Protein AF-A0A2Z5ZIJ5-F1 (afdb_monomer_lite)

Foldseek 3Di:
DDPVCLVVQQVVCCVQCVPQHADSVQSVLQCVQCVVQWDFDADPVGTQFIKTKHWDDDPDDDDGRDRDDRDPPDDDDDDTDTDIDGDGNCPDDPPPDD

Sequence (98 aa):
MTPDDLDATQDLAAHIHTDYPESHEVFTQRLTVAPEGCHVLASPNGLEGYMISHPWQGTITPALNTLLPPCPHTQTDGTFTTWLSLRLHAGKALRSKP

Structure (mmCIF, N/CA/C/O backbone):
data_AF-A0A2Z5ZIJ5-F1
#
_entry.id   AF-A0A2Z5ZIJ5-F1
#
loop_
_atom_site.group_PDB
_atom_site.id
_atom_site.type_symbol
_atom_site.label_atom_id
_atom_site.label_alt_id
_atom_site.label_comp_id
_atom_site.label_asym_id
_atom_site.label_entity_id
_atom_site.label_seq_id
_atom_site.pdbx_PDB_ins_code
_atom_site.Cartn_x
_atom_site.Cartn_y
_atom_site.Cartn_z
_atom_site.occupancy
_atom_site.B_iso_or_equiv
_atom_site.auth_seq_id
_atom_site.auth_comp_id
_atom_site.auth_asym_id
_atom_site.auth_atom_id
_atom_site.pdbx_PDB_model_num
ATOM 1 N N . MET A 1 1 ? -1.463 4.652 5.841 1.00 92.94 1 MET A N 1
ATOM 2 C CA . MET A 1 1 ? -1.114 3.241 6.070 1.00 92.94 1 MET A CA 1
ATOM 3 C C . MET A 1 1 ? 0.222 3.219 6.779 1.00 92.94 1 MET A C 1
ATOM 5 O O . MET A 1 1 ? 1.076 4.034 6.442 1.00 92.94 1 MET A O 1
ATOM 9 N N . THR A 1 2 ? 0.388 2.353 7.766 1.00 96.50 2 THR A N 1
ATOM 10 C CA . THR A 1 2 ? 1.649 2.093 8.470 1.00 96.50 2 THR A CA 1
ATOM 11 C C . THR A 1 2 ? 2.092 0.647 8.216 1.00 96.50 2 THR A C 1
ATOM 13 O O . THR A 1 2 ? 1.313 -0.135 7.667 1.00 96.50 2 THR A O 1
ATOM 16 N N . PRO A 1 3 ? 3.324 0.258 8.595 1.00 97.19 3 PRO A N 1
ATOM 17 C CA . PRO A 1 3 ? 3.750 -1.137 8.496 1.00 97.19 3 PRO A CA 1
ATOM 18 C C . PRO A 1 3 ? 2.823 -2.114 9.235 1.00 97.19 3 PRO A C 1
ATOM 20 O O . PRO A 1 3 ? 2.617 -3.222 8.757 1.00 97.19 3 PRO A O 1
ATOM 23 N N . ASP A 1 4 ? 2.209 -1.680 10.338 1.00 97.12 4 ASP A N 1
ATOM 24 C CA . ASP A 1 4 ? 1.284 -2.503 11.129 1.00 97.12 4 ASP A CA 1
ATOM 25 C C . ASP A 1 4 ? -0.050 -2.767 10.401 1.00 97.12 4 ASP A C 1
ATOM 27 O O . ASP A 1 4 ? -0.767 -3.705 10.739 1.00 97.12 4 ASP A O 1
ATOM 31 N N . ASP A 1 5 ? -0.384 -1.965 9.384 1.00 96.38 5 ASP A N 1
ATOM 32 C CA . ASP A 1 5 ? -1.592 -2.146 8.574 1.00 96.38 5 ASP A CA 1
ATOM 33 C C . ASP A 1 5 ? -1.401 -3.168 7.433 1.00 96.38 5 ASP A C 1
ATOM 35 O O . ASP A 1 5 ? -2.380 -3.513 6.764 1.00 96.38 5 ASP A O 1
ATOM 39 N N . LEU A 1 6 ? -0.169 -3.613 7.144 1.00 96.12 6 LEU A N 1
ATOM 40 C CA . LEU A 1 6 ? 0.155 -4.361 5.919 1.00 96.12 6 LEU A CA 1
ATOM 41 C C . LEU A 1 6 ? -0.542 -5.722 5.845 1.00 96.12 6 LEU A C 1
ATOM 43 O O . LEU A 1 6 ? -1.176 -6.007 4.830 1.00 96.12 6 LEU A O 1
ATOM 47 N N . ASP A 1 7 ? -0.492 -6.515 6.918 1.00 96.75 7 ASP A N 1
ATOM 48 C CA . ASP A 1 7 ? -1.125 -7.840 6.957 1.00 96.75 7 ASP A CA 1
ATOM 49 C C . ASP A 1 7 ? -2.642 -7.72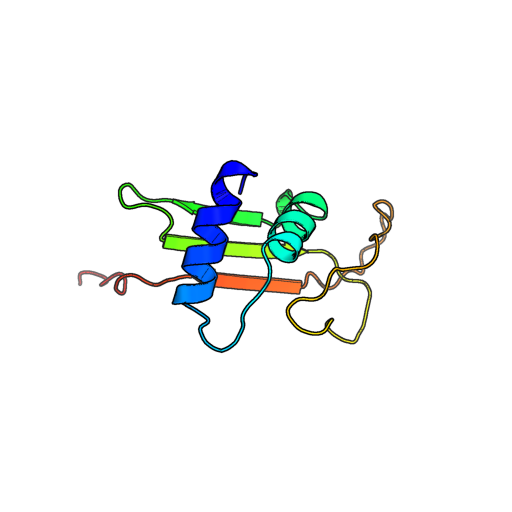6 6.746 1.00 96.75 7 ASP A C 1
ATOM 51 O O . ASP A 1 7 ? -3.210 -8.348 5.848 1.00 96.75 7 ASP A O 1
ATOM 55 N N . ALA A 1 8 ? -3.298 -6.833 7.495 1.00 95.06 8 ALA A N 1
ATOM 56 C CA . ALA A 1 8 ? -4.736 -6.599 7.372 1.00 95.06 8 ALA A CA 1
ATOM 57 C C . ALA A 1 8 ? -5.125 -6.046 5.989 1.00 95.06 8 ALA A C 1
ATOM 59 O O . ALA A 1 8 ? -6.189 -6.370 5.458 1.00 95.06 8 ALA A O 1
ATOM 60 N N . THR A 1 9 ? -4.266 -5.218 5.389 1.00 94.44 9 THR A N 1
ATOM 61 C CA . THR A 1 9 ? -4.466 -4.697 4.033 1.00 94.44 9 THR A CA 1
ATOM 62 C C . THR A 1 9 ? -4.359 -5.811 2.996 1.00 94.44 9 THR A C 1
ATOM 64 O O . THR A 1 9 ? -5.190 -5.874 2.091 1.00 94.44 9 THR A O 1
ATOM 67 N N . GLN A 1 10 ? -3.365 -6.694 3.114 1.00 94.75 10 GLN A N 1
ATOM 68 C CA . GLN A 1 10 ? -3.176 -7.811 2.193 1.00 94.75 10 GLN A CA 1
ATOM 69 C C . GLN A 1 10 ? -4.317 -8.827 2.302 1.00 94.75 10 GLN A C 1
ATOM 71 O O . GLN A 1 10 ? -4.822 -9.281 1.275 1.00 94.75 10 GLN A O 1
ATOM 76 N N . ASP A 1 11 ? -4.764 -9.147 3.516 1.00 94.38 11 ASP A N 1
ATOM 77 C CA . ASP A 1 11 ? -5.908 -10.035 3.736 1.00 94.38 11 ASP A CA 1
ATOM 78 C C . ASP A 1 11 ? -7.183 -9.459 3.109 1.00 94.38 11 ASP A C 1
ATOM 80 O O . ASP A 1 11 ? -7.916 -10.151 2.393 1.00 94.38 11 ASP A O 1
ATOM 84 N N . LEU A 1 12 ? -7.419 -8.159 3.312 1.00 93.25 12 LEU A N 1
ATOM 85 C CA . LEU A 1 12 ? -8.529 -7.451 2.687 1.00 93.25 12 LEU A CA 1
ATOM 86 C C . LEU A 1 12 ? -8.404 -7.459 1.155 1.00 93.25 12 LEU A C 1
ATOM 88 O O . LEU A 1 12 ? -9.385 -7.720 0.459 1.00 93.25 12 LEU A O 1
ATOM 92 N N . ALA A 1 13 ? -7.207 -7.233 0.611 1.00 92.06 13 ALA A N 1
ATOM 93 C CA . ALA A 1 13 ? -6.951 -7.293 -0.823 1.00 92.06 13 ALA A CA 1
ATOM 94 C C . ALA A 1 13 ? -7.235 -8.686 -1.401 1.00 92.06 13 ALA A C 1
ATOM 96 O O . ALA A 1 13 ? -7.931 -8.786 -2.408 1.00 92.06 13 ALA A O 1
ATOM 97 N N . ALA A 1 14 ? -6.771 -9.755 -0.749 1.00 92.44 14 ALA A N 1
ATOM 98 C CA . ALA A 1 14 ? -7.026 -11.135 -1.161 1.00 92.44 14 ALA A CA 1
ATOM 99 C C . ALA A 1 14 ? -8.524 -11.481 -1.129 1.00 92.44 14 ALA A C 1
ATOM 101 O O . ALA A 1 14 ? -9.019 -12.216 -1.987 1.00 92.44 14 ALA A O 1
ATOM 102 N N . HIS A 1 15 ? -9.263 -10.911 -0.172 1.00 91.88 15 HIS A N 1
ATOM 103 C CA . HIS A 1 15 ? -10.709 -11.073 -0.080 1.00 91.88 15 HIS A CA 1
ATOM 104 C C . HIS A 1 15 ? -11.468 -10.334 -1.195 1.00 91.88 15 HIS A C 1
ATOM 106 O O . HIS A 1 15 ? -12.396 -10.893 -1.776 1.00 91.88 15 HIS A O 1
ATOM 112 N N . ILE A 1 16 ? -11.094 -9.088 -1.514 1.00 88.94 16 ILE A N 1
ATOM 113 C CA . ILE A 1 16 ? -11.763 -8.286 -2.559 1.00 88.94 16 ILE A CA 1
ATOM 114 C C . ILE A 1 16 ? -11.334 -8.732 -3.969 1.00 88.94 16 ILE A C 1
ATOM 116 O O . ILE A 1 16 ? -12.124 -8.676 -4.913 1.00 88.94 16 ILE A O 1
ATOM 120 N N . HIS A 1 17 ? -10.077 -9.142 -4.137 1.00 86.44 17 HIS A N 1
ATOM 121 C CA . HIS A 1 17 ? -9.427 -9.382 -5.425 1.00 86.44 17 HIS A CA 1
ATOM 122 C C . HIS A 1 17 ? -8.940 -10.816 -5.569 1.00 86.44 17 HIS A C 1
ATOM 124 O O . HIS A 1 17 ? -7.758 -11.068 -5.789 1.00 86.44 17 HIS A O 1
ATOM 130 N N . THR A 1 18 ? -9.875 -11.759 -5.506 1.00 90.56 18 THR A N 1
ATOM 131 C CA . THR A 1 18 ? -9.571 -13.193 -5.576 1.00 90.56 18 THR A CA 1
ATOM 132 C C . THR A 1 18 ? -8.764 -13.584 -6.824 1.00 90.56 18 THR A C 1
ATOM 134 O O . THR A 1 18 ? -7.897 -14.447 -6.738 1.00 90.56 18 THR A O 1
ATOM 137 N N . ASP A 1 19 ? -8.983 -12.905 -7.957 1.00 91.81 19 ASP A N 1
ATOM 138 C CA . ASP A 1 19 ? -8.278 -13.172 -9.222 1.00 91.81 19 ASP A CA 1
ATOM 139 C C . ASP A 1 19 ? -6.986 -12.349 -9.418 1.00 91.81 19 ASP A C 1
ATOM 141 O O . ASP A 1 19 ? -6.281 -12.534 -10.410 1.00 91.81 19 ASP A O 1
ATOM 145 N N . TYR A 1 20 ? -6.660 -11.433 -8.497 1.00 89.31 20 TYR A N 1
ATOM 146 C CA . TYR A 1 20 ? -5.501 -10.536 -8.605 1.00 89.31 20 TYR A CA 1
ATOM 147 C C . TYR A 1 20 ? -4.631 -10.589 -7.338 1.00 89.31 20 TYR A C 1
ATOM 149 O O . TYR A 1 20 ? -4.542 -9.595 -6.615 1.00 89.31 20 TYR A O 1
ATOM 157 N N . PRO A 1 21 ? -3.985 -11.732 -7.049 1.00 92.62 21 PRO A N 1
ATOM 158 C CA . PRO A 1 21 ? -3.141 -11.867 -5.871 1.00 92.62 21 PRO A CA 1
ATOM 159 C C . PRO A 1 21 ? -1.860 -11.036 -6.002 1.00 92.62 21 PRO A C 1
ATOM 161 O O . PRO A 1 21 ? -1.188 -11.050 -7.036 1.00 92.62 21 PRO A O 1
ATOM 164 N N . GLU A 1 22 ? -1.487 -10.370 -4.914 1.00 93.88 22 GLU A N 1
ATOM 165 C CA . GLU A 1 22 ? -0.223 -9.651 -4.764 1.00 93.88 22 GLU A CA 1
ATOM 166 C C . GLU A 1 22 ? 0.474 -10.110 -3.478 1.00 93.88 22 GLU A C 1
ATOM 168 O O . GLU A 1 22 ? -0.169 -10.382 -2.464 1.00 93.88 22 GLU A O 1
ATOM 173 N N . SER A 1 23 ? 1.796 -10.239 -3.532 1.00 95.69 23 SER A N 1
ATOM 174 C CA . SER A 1 23 ? 2.629 -10.698 -2.425 1.00 95.69 23 SER A CA 1
ATOM 175 C C . SER A 1 23 ? 2.806 -9.599 -1.379 1.00 95.69 23 SER A C 1
ATOM 177 O O . SER A 1 23 ? 2.856 -8.416 -1.717 1.00 95.69 23 SER A O 1
ATOM 179 N N . HIS A 1 24 ? 3.047 -9.992 -0.127 1.00 96.25 24 HIS A N 1
ATOM 180 C CA . HIS A 1 24 ? 3.387 -9.072 0.966 1.00 96.25 24 HIS A CA 1
ATOM 181 C C . HIS A 1 24 ? 4.521 -8.101 0.597 1.00 96.25 24 HIS A C 1
ATOM 183 O O . HIS A 1 24 ? 4.451 -6.905 0.867 1.00 96.25 24 HIS A O 1
ATOM 189 N N . GLU A 1 25 ? 5.549 -8.593 -0.103 1.00 96.69 25 GLU A N 1
ATOM 190 C CA . GLU A 1 25 ? 6.675 -7.774 -0.567 1.00 96.69 25 GLU A CA 1
ATOM 191 C C . GLU A 1 25 ? 6.241 -6.604 -1.460 1.00 96.69 25 GLU A C 1
ATOM 193 O O . GLU A 1 25 ? 6.849 -5.536 -1.401 1.00 96.69 25 GLU A O 1
ATOM 198 N N . VAL A 1 26 ? 5.172 -6.764 -2.247 1.00 94.25 26 VAL A N 1
ATOM 199 C CA . VAL A 1 26 ? 4.636 -5.686 -3.084 1.00 94.25 26 VAL A CA 1
ATOM 200 C C . VAL A 1 26 ? 4.013 -4.605 -2.213 1.00 94.25 26 VAL A C 1
ATOM 202 O O . VAL A 1 26 ? 4.380 -3.443 -2.372 1.00 94.25 26 VAL A O 1
ATOM 205 N N . PHE A 1 27 ? 3.153 -4.958 -1.254 1.00 94.88 27 PHE A N 1
ATOM 206 C CA . PHE A 1 27 ? 2.554 -3.987 -0.329 1.00 94.88 27 PHE A CA 1
ATOM 207 C C . PHE A 1 27 ? 3.624 -3.243 0.481 1.00 94.88 27 PHE A C 1
ATOM 209 O O . PHE A 1 27 ? 3.627 -2.009 0.509 1.00 94.88 27 PHE A O 1
ATOM 216 N N . THR A 1 28 ? 4.598 -3.967 1.038 1.00 96.25 28 THR A N 1
ATOM 217 C CA . THR A 1 28 ? 5.739 -3.377 1.754 1.00 96.25 28 THR A CA 1
ATOM 218 C C . THR A 1 28 ? 6.535 -2.429 0.866 1.00 96.25 28 THR A C 1
ATOM 220 O O . THR A 1 28 ? 6.877 -1.318 1.283 1.00 96.25 28 THR A O 1
ATOM 223 N N . GLN A 1 29 ? 6.820 -2.827 -0.379 1.00 93.31 29 GLN A N 1
ATOM 224 C CA . GLN A 1 29 ? 7.565 -1.981 -1.302 1.00 93.31 29 GLN A CA 1
ATOM 225 C C . GLN A 1 29 ? 6.772 -0.721 -1.663 1.00 93.31 29 GLN A C 1
ATOM 227 O O . GLN A 1 29 ? 7.350 0.362 -1.696 1.00 93.31 29 GLN A O 1
ATOM 232 N N . ARG A 1 30 ? 5.460 -0.825 -1.908 1.00 91.88 30 ARG A N 1
ATOM 233 C CA . ARG A 1 30 ? 4.613 0.341 -2.210 1.00 91.88 30 ARG A CA 1
ATOM 234 C C . ARG A 1 30 ? 4.586 1.329 -1.047 1.00 91.88 30 ARG A C 1
ATOM 236 O O . ARG A 1 30 ? 4.808 2.514 -1.283 1.00 91.88 30 ARG A O 1
ATOM 243 N N . LEU A 1 31 ? 4.427 0.841 0.184 1.00 93.69 31 LEU A N 1
ATOM 244 C CA . LEU A 1 31 ? 4.477 1.678 1.384 1.00 93.69 31 LEU A CA 1
ATOM 245 C C . LEU A 1 31 ? 5.847 2.344 1.572 1.00 93.69 31 LEU A C 1
ATOM 247 O O . LEU A 1 31 ? 5.921 3.492 1.993 1.00 93.69 31 LEU A O 1
ATOM 251 N N . THR A 1 32 ? 6.931 1.645 1.234 1.00 92.56 32 THR A N 1
ATOM 252 C CA . THR A 1 32 ? 8.298 2.181 1.344 1.00 92.56 32 THR A CA 1
ATOM 253 C C . THR A 1 32 ? 8.589 3.246 0.283 1.00 92.56 32 THR A C 1
ATOM 255 O O . THR A 1 32 ? 9.238 4.247 0.575 1.00 92.56 32 THR A O 1
ATOM 258 N N . VAL A 1 33 ? 8.137 3.030 -0.956 1.00 88.12 33 VAL A N 1
ATOM 259 C CA . VAL A 1 33 ? 8.423 3.914 -2.099 1.00 88.12 33 VAL A CA 1
ATOM 260 C C . VAL A 1 33 ? 7.542 5.162 -2.098 1.00 88.12 33 VAL A C 1
ATOM 262 O O . VAL A 1 33 ? 8.029 6.230 -2.457 1.00 88.12 33 VAL A O 1
ATOM 265 N N . ALA A 1 34 ? 6.268 5.030 -1.725 1.00 87.38 34 ALA A N 1
ATOM 266 C CA . ALA A 1 34 ? 5.280 6.107 -1.773 1.00 87.38 34 ALA A CA 1
ATOM 267 C C . ALA A 1 34 ? 4.356 6.068 -0.539 1.00 87.38 34 ALA A C 1
ATOM 269 O O . ALA A 1 34 ? 3.152 5.808 -0.669 1.00 87.38 34 ALA A O 1
ATOM 270 N N . PRO A 1 35 ? 4.889 6.291 0.677 1.00 90.81 35 PRO A N 1
ATOM 271 C CA . PRO A 1 35 ? 4.089 6.257 1.901 1.00 90.81 35 PRO A CA 1
ATOM 272 C C . PRO A 1 35 ? 2.935 7.267 1.880 1.00 90.81 35 PRO A C 1
ATOM 274 O O . PRO A 1 35 ? 1.844 6.970 2.365 1.00 90.81 35 PRO A O 1
ATOM 277 N N . GLU A 1 36 ? 3.137 8.434 1.264 1.00 88.75 36 GLU A N 1
ATOM 278 C CA . GLU A 1 36 ? 2.124 9.476 1.085 1.00 88.75 36 GLU A CA 1
ATOM 279 C C . GLU A 1 36 ? 0.970 9.060 0.168 1.00 88.75 36 GLU A C 1
ATOM 281 O O . GLU A 1 36 ? -0.096 9.666 0.224 1.00 88.75 36 GLU A O 1
ATOM 286 N N . GLY A 1 37 ? 1.175 8.035 -0.663 1.00 87.31 37 GLY A N 1
ATOM 287 C CA . GLY A 1 37 ? 0.165 7.471 -1.549 1.00 87.31 37 GLY A CA 1
ATOM 288 C C . GLY A 1 37 ? -0.560 6.254 -0.972 1.00 87.31 37 GLY A C 1
ATOM 289 O O . GLY A 1 37 ? -1.421 5.698 -1.660 1.00 87.31 37 GLY A O 1
ATOM 290 N N . CYS A 1 38 ? -0.227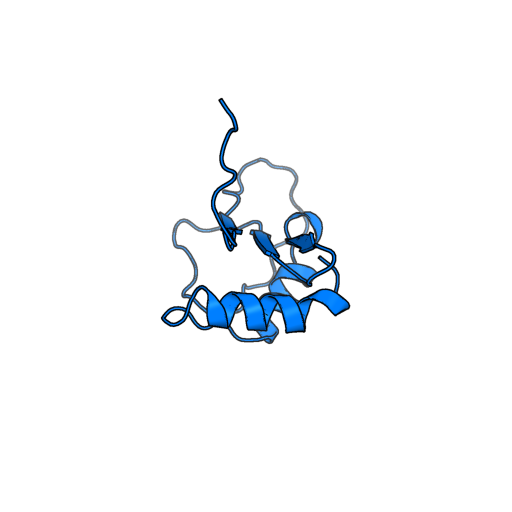 5.830 0.254 1.00 92.38 38 CYS A N 1
ATOM 291 C CA . CYS A 1 38 ? -0.749 4.622 0.891 1.00 92.38 38 CYS A CA 1
ATOM 292 C C . CYS A 1 38 ? -1.694 4.962 2.057 1.00 92.38 38 CYS A C 1
ATOM 294 O O . CYS A 1 38 ? -1.280 5.378 3.144 1.00 92.38 38 CYS A O 1
ATOM 296 N N . HIS A 1 39 ? -2.989 4.714 1.873 1.00 93.56 39 HIS A N 1
ATOM 297 C CA . HIS A 1 39 ? -4.037 5.011 2.850 1.00 93.56 39 HIS A CA 1
ATOM 298 C C . HIS A 1 39 ? -4.861 3.774 3.188 1.00 93.56 39 HIS A C 1
ATOM 300 O O . HIS A 1 39 ? -5.041 2.884 2.362 1.00 93.56 39 HIS A O 1
ATOM 306 N N . VAL A 1 40 ? -5.398 3.761 4.403 1.00 94.00 40 VAL A N 1
ATOM 307 C CA . VAL A 1 40 ? -6.374 2.772 4.859 1.00 94.00 40 VAL A CA 1
ATOM 308 C C . VAL A 1 40 ? -7.617 3.494 5.360 1.00 94.00 40 VAL A C 1
ATOM 310 O O . VAL A 1 40 ? -7.528 4.608 5.879 1.00 94.00 40 VAL A O 1
ATOM 313 N N . LEU A 1 41 ? -8.771 2.859 5.195 1.00 93.31 41 LEU A N 1
ATOM 314 C CA . LEU A 1 41 ? -10.029 3.253 5.808 1.00 93.31 41 LEU A CA 1
ATOM 315 C C . LEU A 1 41 ? -10.275 2.320 6.995 1.00 93.31 41 LEU A C 1
ATOM 317 O O . LEU A 1 41 ? -10.664 1.169 6.809 1.00 93.31 41 LEU A O 1
ATOM 321 N N . ALA A 1 42 ? -10.014 2.808 8.204 1.00 90.62 42 ALA A N 1
ATOM 322 C CA . ALA A 1 42 ? -10.219 2.052 9.434 1.00 90.62 42 ALA A CA 1
ATOM 323 C C . ALA A 1 42 ? -11.609 2.317 10.035 1.00 90.62 42 ALA A C 1
ATOM 325 O O . ALA A 1 42 ? -12.110 3.443 10.008 1.00 90.62 42 ALA A O 1
ATOM 326 N N . SER A 1 43 ? -12.195 1.283 10.631 1.00 88.56 43 SER A N 1
ATOM 327 C CA . SER A 1 43 ? -13.438 1.323 11.403 1.00 88.56 43 SER A CA 1
ATOM 328 C C . SER A 1 43 ? -13.257 0.587 12.741 1.00 88.56 43 SER A C 1
ATOM 330 O O . SER A 1 43 ? -12.267 -0.129 12.921 1.00 88.56 43 SER A O 1
ATOM 332 N N . PRO A 1 44 ? -14.224 0.664 13.676 1.00 90.25 44 PRO A N 1
ATOM 333 C CA . PRO A 1 44 ? -14.220 -0.174 14.878 1.00 90.25 44 PRO A CA 1
ATOM 334 C C . PRO A 1 44 ? -14.205 -1.690 14.603 1.00 90.25 44 PRO A C 1
ATOM 336 O O . PRO A 1 44 ? -13.870 -2.457 15.500 1.00 90.25 44 PRO A O 1
ATOM 339 N N . ASN A 1 45 ? -14.566 -2.121 13.388 1.00 85.88 45 ASN A N 1
ATOM 340 C CA . ASN A 1 45 ? -14.603 -3.528 12.979 1.00 85.88 45 ASN A CA 1
ATOM 341 C C . ASN A 1 45 ? -13.344 -3.968 12.204 1.00 85.88 45 ASN A C 1
ATOM 343 O O . ASN A 1 45 ? -13.301 -5.099 11.727 1.00 85.88 45 ASN A O 1
ATOM 347 N N . GLY A 1 46 ? -12.343 -3.093 12.054 1.00 87.62 46 GLY A N 1
ATOM 348 C CA . GLY A 1 46 ? -11.127 -3.345 11.272 1.00 87.62 46 GLY A CA 1
ATOM 349 C C . GLY A 1 46 ? -11.028 -2.479 10.013 1.00 87.62 46 GLY A C 1
ATOM 350 O O . GLY A 1 46 ? -11.685 -1.439 9.906 1.00 87.62 46 GLY A O 1
ATOM 351 N N . LEU A 1 47 ? -10.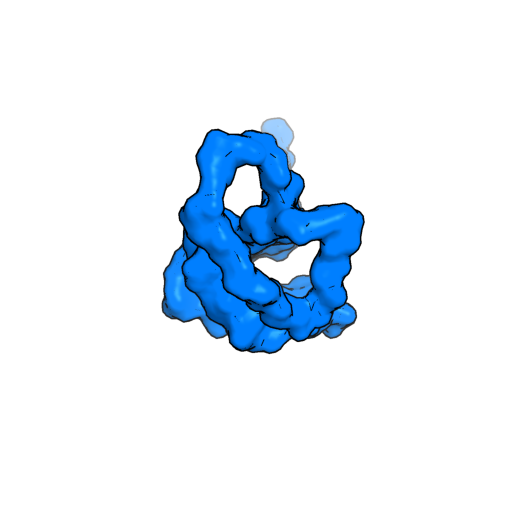178 -2.893 9.066 1.00 91.19 47 LEU A N 1
ATOM 352 C CA . LEU A 1 47 ? -9.991 -2.187 7.796 1.00 91.19 47 LEU A CA 1
ATOM 353 C C . LEU A 1 47 ? -11.166 -2.450 6.844 1.00 91.19 47 LEU A C 1
ATOM 355 O O . LEU A 1 47 ? -11.482 -3.592 6.527 1.00 91.19 47 LEU A O 1
ATOM 359 N N . GLU A 1 48 ? -11.789 -1.378 6.360 1.00 90.94 48 GLU A N 1
ATOM 360 C CA . GLU A 1 48 ? -12.900 -1.413 5.396 1.00 90.94 48 GLU A CA 1
ATOM 361 C C . GLU A 1 48 ? -12.459 -1.010 3.981 1.00 90.94 48 GLU A C 1
ATOM 363 O O . GLU A 1 48 ? -13.214 -1.096 3.015 1.00 90.94 48 GLU A O 1
ATOM 368 N N . GLY A 1 49 ? -11.221 -0.562 3.812 1.00 90.56 49 GLY A N 1
ATOM 369 C CA . GLY A 1 49 ? -10.707 -0.210 2.499 1.00 90.56 49 GLY A CA 1
ATOM 370 C C . GLY A 1 49 ? -9.264 0.235 2.545 1.00 90.56 49 GLY A C 1
ATOM 371 O O . GLY A 1 49 ? -8.727 0.559 3.604 1.00 90.56 49 GLY A O 1
ATOM 372 N N . TYR A 1 50 ? -8.649 0.283 1.371 1.00 92.69 50 TYR A N 1
ATOM 373 C CA . TYR A 1 50 ? -7.303 0.801 1.219 1.00 92.69 50 TYR A CA 1
ATOM 374 C C . TYR A 1 50 ? -7.129 1.492 -0.134 1.00 92.69 50 TYR A C 1
ATOM 376 O O . TYR A 1 50 ? -7.897 1.320 -1.084 1.00 92.69 50 TYR A O 1
ATOM 384 N N . MET A 1 51 ? -6.107 2.327 -0.208 1.00 91.75 51 MET A N 1
ATOM 385 C CA . MET A 1 51 ? -5.694 3.013 -1.418 1.00 91.75 51 MET A CA 1
ATOM 386 C C . MET A 1 51 ? -4.182 2.953 -1.487 1.00 91.75 51 MET A C 1
ATOM 388 O O . MET A 1 51 ? -3.512 3.324 -0.527 1.00 91.75 51 MET A O 1
ATOM 392 N N . ILE A 1 52 ? -3.659 2.499 -2.620 1.00 88.81 52 ILE A N 1
ATOM 393 C CA . ILE A 1 52 ? -2.230 2.538 -2.904 1.00 88.81 52 ILE A CA 1
ATOM 394 C C . ILE A 1 52 ? -2.051 3.268 -4.225 1.00 88.81 52 ILE A C 1
ATOM 396 O O . ILE A 1 52 ? -2.587 2.883 -5.267 1.00 88.81 52 ILE A O 1
ATOM 400 N N . SER A 1 53 ? -1.280 4.342 -4.167 1.00 85.50 53 SER A N 1
ATOM 401 C CA . SER A 1 53 ? -0.804 5.072 -5.326 1.00 85.50 53 SER A CA 1
ATOM 402 C C . SER A 1 53 ? 0.697 5.246 -5.230 1.00 85.50 53 SER A C 1
ATOM 404 O O . SER A 1 53 ? 1.253 5.337 -4.138 1.00 85.50 53 SER A O 1
ATOM 406 N N . HIS A 1 54 ? 1.355 5.255 -6.380 1.00 83.00 54 HIS A N 1
ATOM 407 C CA . HIS A 1 54 ? 2.785 5.495 -6.441 1.00 83.00 54 HIS A CA 1
ATOM 408 C C . HIS A 1 54 ? 3.151 6.241 -7.728 1.00 83.00 54 HIS A C 1
ATOM 410 O O . HIS A 1 54 ? 2.454 6.115 -8.746 1.00 83.00 54 HIS A O 1
ATOM 416 N N . PRO A 1 55 ? 4.259 7.000 -7.718 1.00 79.00 55 PRO A N 1
ATOM 417 C CA . PRO A 1 55 ? 4.840 7.524 -8.942 1.00 79.00 55 PRO A CA 1
ATOM 418 C C . PRO A 1 55 ? 5.226 6.380 -9.888 1.00 79.00 55 PRO A C 1
ATOM 420 O O . PRO A 1 55 ? 5.699 5.322 -9.459 1.00 79.00 55 PRO A O 1
ATOM 423 N N . TRP A 1 56 ? 5.034 6.586 -11.188 1.00 78.31 56 TRP A N 1
ATOM 424 C CA . TRP A 1 56 ? 5.488 5.661 -12.223 1.00 78.31 56 TRP A CA 1
ATOM 425 C C . TRP A 1 56 ? 6.071 6.429 -13.405 1.00 78.31 56 TRP A C 1
ATOM 427 O O . TRP A 1 56 ? 5.490 7.413 -13.869 1.00 78.31 56 TRP A O 1
ATOM 437 N N . GLN A 1 57 ? 7.221 5.961 -13.889 1.00 73.56 57 GLN A N 1
ATOM 438 C CA . GLN A 1 57 ? 7.889 6.482 -15.079 1.00 73.56 57 GLN A CA 1
ATOM 439 C C . GLN A 1 57 ? 7.842 5.416 -16.167 1.00 73.56 57 GLN A C 1
ATOM 441 O O . GLN A 1 57 ? 8.750 4.603 -16.316 1.00 73.56 57 GLN A O 1
ATOM 446 N N . GLY A 1 58 ? 6.744 5.393 -16.912 1.00 71.75 58 GLY A N 1
ATOM 447 C CA . GLY A 1 58 ? 6.568 4.461 -18.012 1.00 71.75 58 GLY A CA 1
ATOM 448 C C . GLY A 1 58 ? 5.203 4.611 -18.661 1.00 71.75 58 GLY A C 1
ATOM 449 O O . GLY A 1 58 ? 4.225 4.987 -18.019 1.00 71.75 58 GLY A O 1
ATOM 450 N N . THR A 1 59 ? 5.138 4.298 -19.950 1.00 75.25 59 THR A N 1
ATOM 451 C CA . THR A 1 59 ? 3.881 4.231 -20.708 1.00 75.25 59 THR A CA 1
ATOM 452 C C . THR A 1 59 ? 3.175 2.886 -20.544 1.00 75.25 59 THR A C 1
ATOM 454 O O . THR A 1 59 ? 2.000 2.764 -20.876 1.00 75.25 59 THR A O 1
ATOM 457 N N . ILE A 1 60 ? 3.888 1.883 -20.026 1.00 75.69 60 ILE A N 1
ATOM 458 C CA . ILE A 1 60 ? 3.390 0.531 -19.784 1.00 75.69 60 ILE A CA 1
ATOM 459 C C . I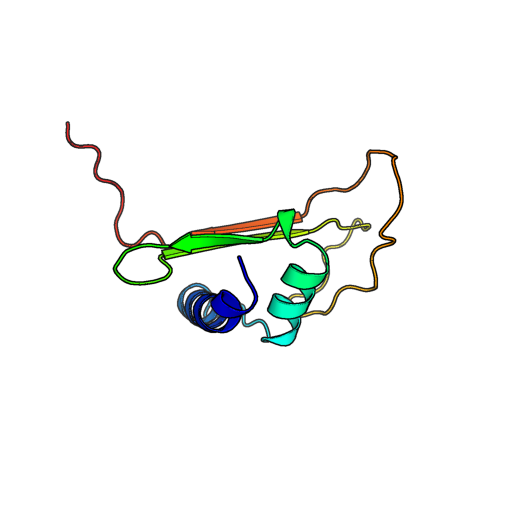LE A 1 60 ? 3.328 0.314 -18.277 1.00 75.69 60 ILE A C 1
ATOM 461 O O . ILE A 1 60 ? 4.316 0.533 -17.575 1.00 75.69 60 ILE A O 1
ATOM 465 N N . THR A 1 61 ? 2.166 -0.100 -17.787 1.00 76.56 61 THR A N 1
ATOM 466 C CA . THR A 1 61 ? 1.968 -0.500 -16.393 1.00 76.56 61 THR A CA 1
ATOM 467 C C . THR A 1 61 ? 2.775 -1.769 -16.114 1.00 76.56 61 THR A C 1
ATOM 469 O O . THR A 1 61 ? 2.751 -2.685 -16.942 1.00 76.56 61 THR A O 1
ATOM 472 N N . PRO A 1 62 ? 3.482 -1.863 -14.977 1.00 80.50 62 PRO A N 1
ATOM 473 C CA . PRO A 1 62 ? 4.138 -3.107 -14.600 1.00 80.50 62 PRO A CA 1
ATOM 474 C C . PRO A 1 62 ? 3.105 -4.232 -14.491 1.00 80.50 62 PRO A C 1
ATOM 476 O O . PRO A 1 62 ? 1.931 -3.992 -14.192 1.00 80.50 62 PRO A O 1
ATOM 479 N N . ALA A 1 63 ? 3.548 -5.468 -14.726 1.00 88.38 63 ALA A N 1
ATOM 480 C CA . ALA A 1 63 ? 2.714 -6.630 -14.463 1.00 88.38 63 ALA A CA 1
ATOM 481 C C . ALA A 1 63 ? 2.260 -6.633 -12.992 1.00 88.38 63 ALA A C 1
ATOM 483 O O . ALA A 1 63 ? 2.957 -6.125 -12.107 1.00 88.38 63 ALA A O 1
ATOM 484 N N . LEU A 1 64 ? 1.086 -7.213 -12.734 1.00 89.44 64 LEU A N 1
ATOM 485 C CA . LEU A 1 64 ? 0.600 -7.402 -11.370 1.00 89.44 64 LEU A CA 1
ATOM 486 C C . LEU A 1 64 ? 1.640 -8.171 -10.543 1.00 89.44 64 LEU A C 1
ATOM 488 O O . LEU A 1 64 ? 2.390 -8.986 -11.083 1.00 89.44 64 LEU A O 1
ATOM 492 N N . ASN A 1 65 ? 1.673 -7.918 -9.236 1.00 93.19 65 ASN A N 1
ATOM 493 C CA . ASN A 1 65 ? 2.554 -8.612 -8.305 1.00 93.19 65 ASN A CA 1
ATOM 494 C C . ASN A 1 65 ? 4.049 -8.495 -8.664 1.00 93.19 65 ASN A C 1
ATOM 496 O O . ASN A 1 65 ? 4.824 -9.441 -8.530 1.00 93.19 65 ASN A O 1
ATOM 500 N N . THR A 1 66 ? 4.449 -7.330 -9.177 1.00 91.00 66 THR A N 1
ATOM 501 C CA . THR A 1 66 ? 5.832 -7.052 -9.572 1.00 91.00 66 THR A CA 1
ATOM 502 C C . THR A 1 66 ? 6.415 -5.933 -8.720 1.00 91.00 66 THR A C 1
ATOM 504 O O . THR A 1 66 ? 5.804 -4.874 -8.524 1.00 91.00 66 THR A O 1
ATOM 507 N N . LEU A 1 67 ? 7.632 -6.160 -8.231 1.00 90.81 67 LEU A N 1
ATOM 508 C CA . LEU A 1 67 ? 8.416 -5.136 -7.560 1.00 90.81 67 LEU A CA 1
ATOM 509 C C . LEU A 1 67 ? 8.844 -4.065 -8.571 1.00 90.81 67 LEU A C 1
ATOM 511 O O . LEU A 1 67 ? 9.371 -4.368 -9.640 1.00 90.81 67 LEU A O 1
ATOM 515 N N . LEU A 1 68 ? 8.614 -2.800 -8.232 1.00 84.19 68 LEU A N 1
ATOM 516 C CA . LEU A 1 68 ? 9.057 -1.668 -9.032 1.00 84.19 68 LEU A CA 1
ATOM 517 C C . LEU A 1 68 ? 10.576 -1.536 -8.918 1.00 84.19 68 LEU A C 1
ATOM 519 O O . LEU A 1 68 ? 11.133 -1.785 -7.841 1.00 84.19 68 LEU A O 1
ATOM 523 N N . PRO A 1 69 ? 11.251 -1.103 -9.993 1.00 80.62 69 PRO A N 1
ATOM 524 C CA . PRO A 1 69 ? 12.616 -0.630 -9.873 1.00 80.62 69 PRO A CA 1
ATOM 525 C C . PRO A 1 69 ? 12.666 0.584 -8.927 1.00 80.62 69 PRO A C 1
ATOM 527 O O . PRO A 1 69 ? 11.653 1.271 -8.753 1.00 80.62 69 PRO A O 1
ATOM 530 N N . PRO A 1 70 ? 13.835 0.884 -8.336 1.00 70.12 70 PRO A N 1
ATOM 531 C CA . PRO A 1 70 ? 14.027 2.103 -7.562 1.00 70.12 70 PRO A CA 1
ATOM 532 C C . PRO A 1 70 ? 13.587 3.315 -8.387 1.00 70.12 70 PRO A C 1
ATOM 534 O O . PRO A 1 70 ? 14.144 3.584 -9.452 1.00 70.12 70 PRO A O 1
ATOM 537 N N . CYS A 1 71 ? 12.570 4.034 -7.915 1.00 64.12 71 CYS A N 1
ATOM 538 C CA . CYS A 1 71 ? 12.197 5.300 -8.524 1.00 64.12 71 CYS A CA 1
ATOM 539 C C . CYS A 1 71 ? 13.236 6.337 -8.078 1.00 64.12 71 CYS A C 1
ATOM 541 O O . CYS A 1 71 ? 13.540 6.389 -6.883 1.00 64.12 71 CYS A O 1
ATOM 543 N N . PRO A 1 72 ? 13.814 7.154 -8.974 1.00 59.06 72 PRO A N 1
ATOM 544 C CA . PRO A 1 72 ? 14.692 8.230 -8.544 1.00 59.06 72 PRO A CA 1
ATOM 545 C C . PRO A 1 72 ? 13.893 9.147 -7.611 1.00 59.06 72 PRO A C 1
ATOM 547 O O . PRO A 1 72 ? 12.971 9.835 -8.040 1.00 59.06 72 PRO A O 1
ATOM 550 N N . HIS A 1 73 ? 14.236 9.127 -6.319 1.00 52.12 73 HIS A N 1
ATOM 551 C CA . HIS A 1 73 ? 13.595 9.914 -5.255 1.00 52.12 73 HIS A CA 1
ATOM 552 C C . HIS A 1 73 ? 13.720 11.435 -5.477 1.00 52.12 73 HIS A C 1
ATOM 554 O O . HIS A 1 73 ? 13.171 12.237 -4.728 1.00 52.12 73 HIS A O 1
ATOM 560 N N . THR A 1 74 ? 14.435 11.842 -6.524 1.00 47.09 74 THR A N 1
ATOM 561 C CA . THR A 1 74 ? 14.588 13.211 -6.983 1.00 47.09 74 THR A CA 1
ATOM 562 C C . THR A 1 74 ? 14.241 13.285 -8.470 1.00 47.09 74 THR A C 1
ATOM 564 O O . THR A 1 74 ? 14.979 12.776 -9.309 1.00 47.09 74 THR A O 1
ATOM 567 N N . GLN A 1 75 ? 13.138 13.954 -8.824 1.00 49.75 75 GLN A N 1
ATOM 568 C CA . GLN A 1 75 ? 13.237 15.148 -9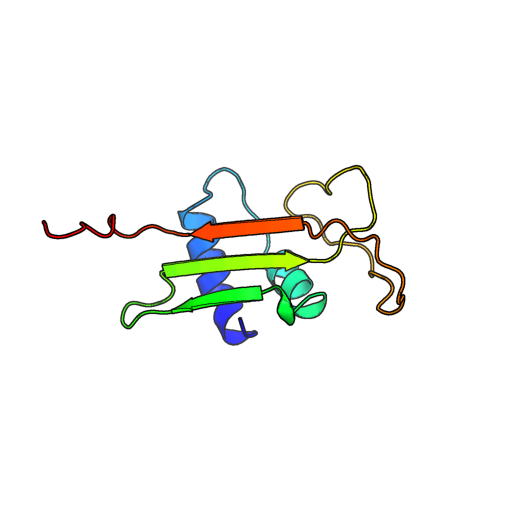.669 1.00 49.75 75 GLN A CA 1
ATOM 569 C C . GLN A 1 75 ? 11.923 15.922 -9.822 1.00 49.75 75 GLN A C 1
ATOM 571 O O . GLN A 1 75 ? 10.826 15.392 -9.970 1.00 49.75 75 GLN A O 1
ATOM 576 N N . THR A 1 76 ? 12.135 17.229 -9.787 1.00 46.91 76 THR A N 1
ATOM 577 C CA . THR A 1 76 ? 11.246 18.364 -9.561 1.00 46.91 76 THR A CA 1
ATOM 578 C C . THR A 1 76 ? 10.518 18.825 -10.830 1.00 46.91 76 THR A C 1
ATOM 580 O O . THR A 1 76 ? 10.251 20.013 -10.975 1.00 46.91 76 THR A O 1
ATOM 583 N N . ASP A 1 77 ? 10.225 17.920 -11.768 1.00 48.91 77 ASP A N 1
ATOM 584 C CA . ASP A 1 77 ? 9.675 18.288 -13.082 1.00 48.91 77 ASP A CA 1
ATOM 585 C C . ASP A 1 77 ? 8.490 17.403 -13.500 1.00 48.91 77 ASP A C 1
ATOM 587 O O . ASP A 1 77 ? 8.563 16.576 -14.407 1.00 48.91 77 ASP A O 1
ATOM 591 N N . GLY A 1 78 ? 7.398 17.539 -12.743 1.00 51.69 78 GLY A N 1
ATOM 592 C CA . GLY A 1 78 ? 6.027 17.652 -13.263 1.00 51.69 78 GLY A CA 1
ATOM 593 C C . GLY A 1 78 ? 5.376 16.511 -14.055 1.00 51.69 78 GLY A C 1
ATOM 594 O O . GLY A 1 78 ? 4.172 16.584 -14.277 1.00 51.69 78 GLY A O 1
ATOM 595 N N . THR A 1 79 ? 6.088 15.459 -14.460 1.00 48.72 79 THR A N 1
ATOM 596 C CA . THR A 1 79 ? 5.560 14.470 -15.416 1.00 48.72 79 THR A CA 1
ATOM 597 C C . THR A 1 79 ? 5.654 13.048 -14.875 1.00 48.72 79 THR A C 1
ATOM 599 O O . THR A 1 79 ? 6.284 12.172 -15.461 1.00 48.72 79 THR A O 1
ATOM 602 N N . PHE A 1 80 ? 5.004 12.795 -13.741 1.00 54.81 80 PHE A N 1
ATOM 603 C CA . PHE A 1 80 ? 4.650 11.434 -13.343 1.00 54.81 80 PHE A CA 1
ATOM 604 C C . PHE A 1 80 ? 3.152 11.253 -13.557 1.00 54.81 80 PHE A C 1
ATOM 606 O O . PHE A 1 80 ? 2.348 12.060 -13.096 1.00 54.81 80 PHE A O 1
ATOM 613 N N . THR A 1 81 ? 2.765 10.179 -14.243 1.00 55.38 81 THR A N 1
ATOM 614 C CA . THR A 1 81 ? 1.374 9.726 -14.173 1.00 55.38 81 THR A CA 1
ATOM 615 C C . THR A 1 81 ? 1.240 9.018 -12.833 1.00 55.38 81 THR A C 1
ATOM 617 O O . THR A 1 81 ? 1.784 7.926 -12.669 1.00 55.38 81 THR A O 1
ATOM 620 N N . THR A 1 82 ? 0.590 9.648 -11.852 1.00 54.34 82 THR A N 1
ATOM 621 C CA . THR A 1 82 ? 0.226 8.960 -10.609 1.00 54.34 82 THR A CA 1
ATOM 622 C C . THR A 1 82 ? -0.629 7.759 -10.982 1.00 54.34 82 THR A C 1
ATOM 624 O O . THR A 1 82 ? -1.763 7.913 -11.438 1.00 54.34 82 THR A O 1
ATOM 627 N N . TRP A 1 83 ? -0.083 6.558 -10.813 1.00 59.91 83 TRP A N 1
ATOM 628 C CA . TRP A 1 83 ? -0.869 5.343 -10.931 1.00 59.91 83 TRP A CA 1
ATOM 629 C C . TRP A 1 83 ? -1.576 5.133 -9.601 1.00 59.91 83 TRP A C 1
ATOM 631 O O . TRP A 1 83 ? -0.952 4.849 -8.580 1.00 59.91 83 TRP A O 1
ATOM 641 N N . LEU A 1 84 ? -2.889 5.350 -9.616 1.00 56.28 84 LEU A N 1
ATOM 642 C CA . LEU A 1 84 ? -3.770 5.191 -8.470 1.00 56.28 84 LEU A CA 1
ATOM 643 C C . LEU A 1 84 ? -4.522 3.866 -8.593 1.00 56.28 84 LEU A C 1
ATOM 645 O O . LEU A 1 84 ? -5.342 3.697 -9.492 1.00 56.28 84 LEU A O 1
ATOM 649 N N . SER A 1 85 ? -4.297 2.955 -7.649 1.00 58.19 85 SER A N 1
ATOM 650 C CA . SER A 1 85 ? -5.238 1.876 -7.357 1.00 58.19 85 SER A CA 1
ATOM 651 C C . SER A 1 85 ? -6.007 2.240 -6.087 1.00 58.19 85 SER A C 1
ATOM 653 O O . SER A 1 85 ? -5.544 2.022 -4.969 1.00 58.19 85 SER A O 1
ATOM 655 N N . LEU A 1 86 ? -7.192 2.829 -6.255 1.00 51.12 86 LEU A N 1
ATOM 656 C CA . LEU A 1 86 ? -8.166 3.002 -5.175 1.00 51.12 86 LEU A CA 1
ATOM 657 C C . LEU A 1 86 ? -9.092 1.788 -5.170 1.00 51.12 86 LEU A C 1
ATOM 659 O O . LEU A 1 86 ? -9.769 1.547 -6.171 1.00 51.12 86 LEU A O 1
ATOM 663 N N . ARG A 1 87 ? -9.145 1.031 -4.068 1.00 58.38 87 ARG A N 1
ATOM 664 C CA . ARG A 1 87 ? -10.010 -0.150 -3.977 1.00 58.38 87 ARG A CA 1
ATOM 665 C C . ARG A 1 87 ? -10.708 -0.192 -2.616 1.00 58.38 87 ARG A C 1
ATOM 667 O O . ARG A 1 87 ? -10.133 -0.530 -1.588 1.00 58.38 87 ARG A O 1
ATOM 674 N N . LEU A 1 88 ? -11.973 0.219 -2.620 1.00 51.28 88 LEU A N 1
ATOM 675 C CA . LEU A 1 88 ? -12.835 0.245 -1.440 1.00 51.28 88 LEU A CA 1
ATOM 676 C C . LEU A 1 88 ? -13.596 -1.079 -1.326 1.00 51.28 88 LEU A C 1
ATOM 678 O O . LEU A 1 88 ? -14.223 -1.505 -2.299 1.00 51.28 88 LEU A O 1
ATOM 682 N N . HIS A 1 89 ? -13.619 -1.686 -0.13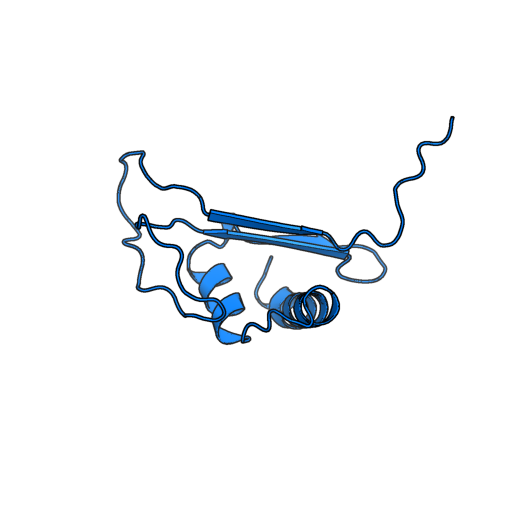8 1.00 49.53 89 HIS A N 1
ATOM 683 C CA . HIS A 1 89 ? -14.634 -2.683 0.180 1.00 49.53 89 HIS A CA 1
ATOM 684 C C . HIS A 1 89 ? -15.869 -1.939 0.690 1.00 49.53 89 HIS A C 1
ATOM 686 O O . HIS A 1 89 ? -15.932 -1.499 1.833 1.00 49.53 89 HIS A O 1
ATOM 692 N N . ALA A 1 90 ? -16.876 -1.762 -0.165 1.00 46.72 90 ALA A N 1
ATOM 693 C CA . ALA A 1 90 ? -18.162 -1.245 0.286 1.00 46.72 90 ALA A CA 1
ATOM 694 C C . ALA A 1 90 ? -18.899 -2.339 1.075 1.00 46.72 90 ALA A C 1
ATOM 696 O O . ALA A 1 90 ? -19.761 -3.043 0.544 1.00 46.72 90 ALA A O 1
ATOM 697 N N . GLY A 1 91 ? -18.582 -2.466 2.363 1.00 44.22 91 GLY A N 1
ATOM 698 C CA . GLY A 1 91 ? -19.427 -3.143 3.338 1.00 44.22 91 GLY A CA 1
ATOM 699 C C . GLY A 1 91 ? -20.747 -2.384 3.495 1.00 44.22 91 GLY A C 1
ATOM 700 O O . GLY A 1 91 ? -20.920 -1.621 4.433 1.00 44.22 91 GLY A O 1
ATOM 701 N N . LYS A 1 92 ? -21.680 -2.621 2.561 1.00 42.53 92 LYS A N 1
ATOM 702 C CA . LYS A 1 92 ? -23.006 -1.993 2.391 1.00 42.53 92 LYS A CA 1
ATOM 703 C C . LYS A 1 92 ? -22.955 -0.527 1.953 1.00 42.53 92 LYS A C 1
ATOM 705 O O . LYS A 1 92 ? -22.443 0.351 2.632 1.00 42.53 92 LYS A O 1
ATOM 710 N N . ALA A 1 93 ? -23.600 -0.279 0.812 1.00 39.84 93 ALA A N 1
ATOM 711 C CA . ALA A 1 93 ? -23.988 1.040 0.339 1.00 39.84 93 ALA A CA 1
ATOM 712 C C . ALA A 1 93 ? -24.426 1.941 1.502 1.00 39.84 93 ALA A C 1
ATOM 714 O O . ALA A 1 93 ? -25.336 1.579 2.257 1.00 39.84 93 ALA A O 1
ATOM 715 N N . LEU A 1 94 ? -23.817 3.124 1.600 1.00 39.78 94 LEU A N 1
ATOM 716 C CA . LEU A 1 94 ? -24.420 4.264 2.276 1.00 39.78 94 LEU A CA 1
ATOM 717 C C . LEU A 1 94 ? -25.813 4.443 1.665 1.00 39.78 94 LEU A C 1
ATOM 719 O O . LEU A 1 94 ? -25.970 5.008 0.584 1.00 39.78 94 LEU A O 1
ATOM 723 N N . ARG A 1 95 ? -26.836 3.899 2.331 1.00 35.59 95 ARG A N 1
ATOM 724 C CA . ARG A 1 95 ? -28.211 4.316 2.092 1.00 35.59 95 ARG A CA 1
ATOM 725 C C . ARG A 1 95 ? -28.243 5.788 2.466 1.00 35.59 95 ARG A C 1
ATOM 727 O O . ARG A 1 95 ? -28.183 6.116 3.650 1.00 35.59 95 ARG A O 1
ATOM 734 N N . SER A 1 96 ? -28.354 6.660 1.473 1.00 36.12 96 SER A N 1
ATOM 735 C CA . SER A 1 96 ? -28.961 7.961 1.699 1.00 36.12 96 SER A CA 1
ATOM 736 C C . SER A 1 96 ? -30.357 7.693 2.266 1.00 36.12 96 SER A C 1
ATOM 738 O O . SER A 1 96 ? -31.205 7.062 1.631 1.00 36.12 96 SER A O 1
ATOM 740 N N . LYS A 1 97 ? -30.566 8.066 3.530 1.00 30.17 97 LYS A N 1
ATOM 741 C CA . LYS A 1 97 ? -31.925 8.237 4.049 1.00 30.17 97 LYS A CA 1
ATOM 742 C C . LYS A 1 97 ? -32.559 9.430 3.305 1.00 30.17 97 LYS A C 1
ATOM 744 O O . LYS A 1 97 ? -31.803 10.297 2.867 1.00 30.17 97 LYS A O 1
ATOM 749 N N . PRO A 1 98 ? -33.889 9.405 3.110 1.00 44.41 98 PRO A N 1
ATOM 750 C CA . PRO A 1 98 ? -34.597 10.236 2.139 1.00 44.41 98 PRO A CA 1
ATOM 751 C C . PRO A 1 98 ? -34.536 11.727 2.463 1.00 44.41 98 PRO A C 1
ATOM 753 O O . PRO A 1 98 ? -34.419 12.063 3.665 1.00 44.41 98 PRO A O 1
#

pLDDT: mean 78.05, std 19.52, range [30.17, 97.19]

Secondary structure (DSSP, 8-state):
--GGGHHHHHHHHHHH-TTS---HHHHHHHHHH-GGGEEEEEETTEEEEEEEEE----SSPPPTT-PPPPP-S---SS----EEEEEE--SS------

Organism: NCBI:txid146474

Radius of gyration: 14.99 Å; chains: 1; bounding box: 49×32×36 Å